Protein AF-A0A699QPK8-F1 (afdb_monomer)

Secondary structure (DSSP, 8-state):
-TTHHHHHHHHHHS--SS-HHHHHHHHHHHHHH-GGG---HHHHHHHHT--TTTS--EEEEEE-TTS-EEEEEEE--HHHH-S-GGGGG-

Nearest PDB structures (foldseek):
  4pka-assembly1_X  TM=6.953E-01  e=1.462E-03  Solanum cardiophyllum
  1oxw-assembly1_B  TM=6.990E-01  e=2.047E-03  Solanum cardiophyllum
  5jhf-assembly2_B  TM=6.864E-01  e=4.692E+00  Lachancea thermotolerans CBS 6340
  1ihr-assembly1_A  TM=4.070E-01  e=8.038E+0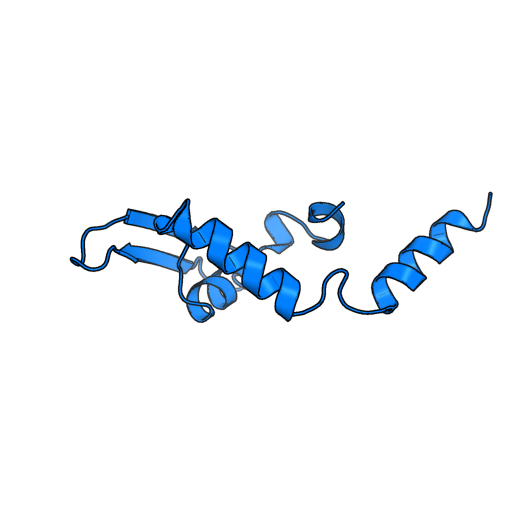0  Escherichia coli

Foldseek 3Di:
DVCVVVVVVVVVVVDDPDDPVVVVVVVVVVCVVQVFPPDDPVQVVCQQAAAPPPHDWGKDFDADPVRHTDDIDTGHHCCVVPVDCVVVVD

InterPro domains:
  IPR002641 Patatin-like phospholipase domain [PF01734] (31-86)
  IPR002641 Patatin-like phospholipase domain [PS51635] (1-90)
  IPR016035 Acyl transferase/acyl hydrolase/lysophospholipase [SSF52151] (13-87)

Sequence (90 aa):
NPLAPAAHVIKALSGPKYDGGYLHKIIQEKLQTTPSLDAKLSDICIGTSAAPTYLPSHSFQTEDSEGKLLKEFNLIDGGVAANNPVCLVY

pLDDT: mean 87.95, std 12.34, range [52.75, 98.06]

Mean predicted aligned error: 7.24 Å

Solvent-accessible surface area (backbone atoms only — not comparable to full-atom values): 5480 Å² total; per-residue (Å²): 120,95,59,62,72,58,54,57,53,52,57,66,69,73,47,75,98,62,57,71,69,62,51,50,51,52,49,52,58,48,33,73,78,39,58,56,69,63,62,59,68,66,59,53,54,52,10,43,62,12,38,80,97,79,40,71,69,37,72,54,71,25,57,49,99,85,68,48,82,60,36,80,47,83,30,46,23,43,58,77,80,38,80,54,64,71,64,76,77,103

Organism: Tanacetum cinerariifolium (NCBI:txid118510)

Structure (mmCIF, N/CA/C/O backbone):
data_AF-A0A699QPK8-F1
#
_entry.id   AF-A0A699QPK8-F1
#
loop_
_atom_site.group_PDB
_atom_site.id
_atom_site.type_sy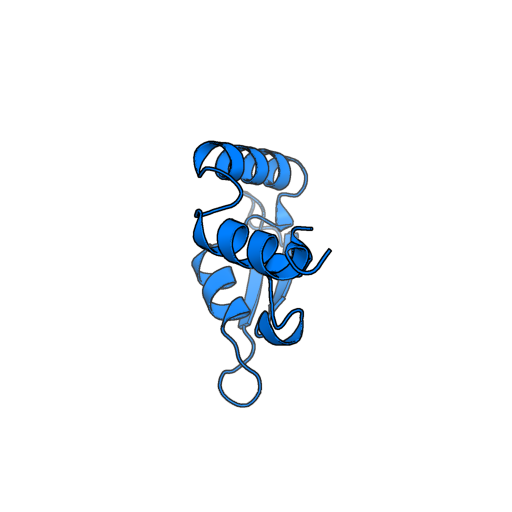mbol
_atom_site.label_atom_id
_atom_site.label_alt_id
_atom_site.label_comp_id
_atom_site.label_asym_id
_atom_site.label_entity_id
_atom_site.label_seq_id
_atom_site.pdbx_PDB_ins_code
_atom_site.Cartn_x
_atom_site.Cartn_y
_atom_site.Cartn_z
_atom_site.occupancy
_atom_site.B_iso_or_equiv
_atom_site.auth_seq_id
_atom_site.auth_comp_id
_atom_site.auth_asym_id
_atom_site.auth_atom_id
_atom_site.pdbx_PDB_model_num
ATOM 1 N N . ASN A 1 1 ? 27.777 16.067 -18.041 1.00 52.75 1 ASN A N 1
ATOM 2 C CA . ASN A 1 1 ? 28.742 15.255 -17.265 1.00 52.75 1 ASN A CA 1
ATOM 3 C C . ASN A 1 1 ? 28.346 13.784 -17.420 1.00 52.75 1 ASN A C 1
ATOM 5 O O . ASN A 1 1 ? 27.200 13.489 -17.094 1.00 52.75 1 ASN A O 1
ATOM 9 N N . PRO A 1 2 ? 29.210 12.882 -17.927 1.00 53.47 2 PRO A N 1
ATOM 10 C CA . PRO A 1 2 ? 28.866 11.479 -18.228 1.00 53.47 2 PRO A CA 1
ATOM 11 C C . PRO A 1 2 ? 28.454 10.635 -17.006 1.00 53.47 2 PRO A C 1
ATOM 13 O O . PRO A 1 2 ? 28.036 9.495 -17.158 1.00 53.47 2 PRO A O 1
ATOM 16 N N . LEU A 1 3 ? 28.576 11.192 -15.797 1.00 57.00 3 LEU A N 1
ATOM 17 C CA . LEU A 1 3 ? 28.386 10.506 -14.517 1.00 57.00 3 LEU A CA 1
ATOM 18 C C . LEU A 1 3 ? 26.969 10.625 -13.924 1.00 57.00 3 LEU A C 1
ATOM 20 O O . LEU A 1 3 ? 26.642 9.901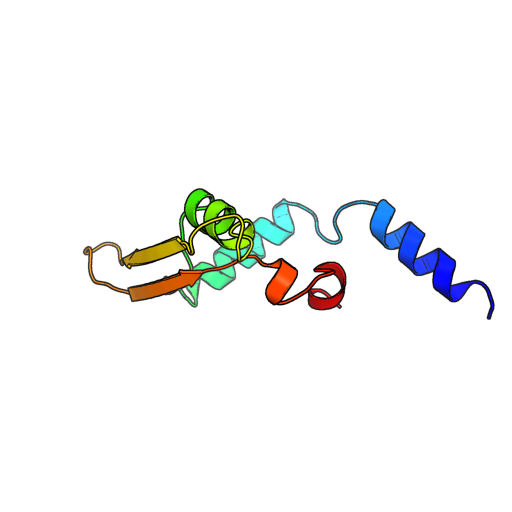 -12.987 1.00 57.00 3 LEU A O 1
ATOM 24 N N . ALA A 1 4 ? 26.110 11.503 -14.456 1.00 61.22 4 ALA A N 1
ATOM 25 C CA . ALA A 1 4 ? 24.739 11.667 -13.955 1.00 61.22 4 ALA A CA 1
ATOM 26 C C . ALA A 1 4 ? 23.884 10.375 -14.021 1.00 61.22 4 ALA A C 1
ATOM 28 O O . ALA A 1 4 ? 23.201 10.085 -13.038 1.00 61.22 4 ALA A O 1
ATOM 29 N N . PRO A 1 5 ? 23.950 9.545 -15.088 1.00 65.50 5 PRO A N 1
ATOM 30 C CA . PRO A 1 5 ? 23.168 8.306 -15.166 1.00 65.50 5 PRO A CA 1
ATOM 31 C C . PRO A 1 5 ? 23.537 7.281 -14.083 1.00 65.50 5 PRO A C 1
ATOM 33 O O . PRO A 1 5 ? 22.663 6.608 -13.543 1.00 65.50 5 PRO A O 1
ATOM 36 N N . ALA A 1 6 ? 24.820 7.191 -13.716 1.00 65.00 6 ALA A N 1
ATOM 37 C CA . ALA A 1 6 ? 25.301 6.236 -12.718 1.00 65.00 6 ALA A CA 1
ATOM 38 C C . ALA A 1 6 ? 24.836 6.585 -11.291 1.00 65.00 6 ALA A C 1
ATOM 40 O O . ALA A 1 6 ? 24.526 5.694 -10.502 1.00 65.00 6 ALA A O 1
ATOM 41 N N . ALA A 1 7 ? 24.721 7.878 -10.966 1.00 68.38 7 ALA A N 1
ATOM 42 C CA . ALA A 1 7 ? 24.303 8.334 -9.640 1.00 68.38 7 ALA A CA 1
ATOM 43 C C . ALA A 1 7 ? 22.856 7.929 -9.290 1.00 68.38 7 ALA A C 1
ATOM 45 O O . ALA A 1 7 ? 22.576 7.556 -8.150 1.00 68.38 7 ALA A O 1
ATOM 46 N N . HIS A 1 8 ? 21.939 7.952 -10.264 1.00 64.50 8 HIS A N 1
ATOM 47 C CA . HIS A 1 8 ? 20.545 7.546 -10.048 1.00 64.50 8 HIS A CA 1
ATOM 48 C C . HIS A 1 8 ? 20.400 6.039 -9.804 1.00 64.50 8 HIS A C 1
ATOM 50 O O . HIS A 1 8 ? 19.597 5.637 -8.964 1.00 64.50 8 HIS A O 1
ATOM 56 N N . VAL A 1 9 ? 21.209 5.214 -10.478 1.00 71.81 9 VAL A N 1
ATOM 57 C CA . VAL A 1 9 ? 21.219 3.754 -10.282 1.00 71.81 9 VAL A CA 1
ATOM 58 C C . VAL A 1 9 ? 21.754 3.395 -8.895 1.00 71.81 9 VAL A C 1
ATOM 60 O O . VAL A 1 9 ? 21.144 2.592 -8.195 1.00 71.81 9 VAL A O 1
ATOM 63 N N . ILE A 1 10 ? 22.835 4.044 -8.446 1.00 68.19 10 ILE A N 1
ATOM 64 C CA . ILE A 1 10 ? 23.380 3.836 -7.093 1.00 68.19 10 ILE A CA 1
ATOM 65 C C . ILE A 1 10 ? 22.340 4.207 -6.027 1.00 68.19 10 ILE A C 1
ATOM 67 O O . ILE A 1 10 ? 22.141 3.456 -5.075 1.00 68.19 10 ILE A O 1
ATOM 71 N N . LYS A 1 11 ? 21.620 5.321 -6.215 1.00 65.50 11 LYS A N 1
ATOM 72 C CA . LYS A 1 11 ? 20.557 5.759 -5.300 1.00 65.50 11 LYS A CA 1
ATOM 73 C C . LYS A 1 11 ? 19.345 4.818 -5.276 1.00 65.50 11 LYS A C 1
ATOM 75 O O . LYS A 1 11 ? 18.684 4.712 -4.250 1.00 65.50 11 LYS A O 1
ATOM 80 N N . ALA A 1 12 ? 19.040 4.142 -6.383 1.00 67.00 12 ALA A N 1
ATOM 81 C CA . ALA A 1 12 ? 17.981 3.133 -6.420 1.00 67.00 12 ALA A CA 1
ATOM 82 C C . ALA A 1 12 ? 18.372 1.844 -5.670 1.00 67.00 12 ALA A C 1
ATOM 84 O O . ALA A 1 12 ? 17.510 1.179 -5.104 1.00 67.00 12 ALA A O 1
ATOM 85 N N . LEU A 1 13 ? 19.667 1.507 -5.641 1.00 75.25 13 LEU A N 1
ATOM 86 C CA . LEU A 1 13 ? 20.196 0.309 -4.979 1.00 75.25 13 LEU A CA 1
ATOM 87 C C . LEU A 1 13 ? 20.557 0.529 -3.502 1.00 75.25 13 LEU A C 1
ATOM 89 O O . LEU A 1 13 ? 20.666 -0.442 -2.760 1.00 75.25 13 LEU A O 1
ATOM 93 N N . SER A 1 14 ? 20.715 1.780 -3.052 1.00 78.69 14 SER A N 1
ATOM 94 C CA . SER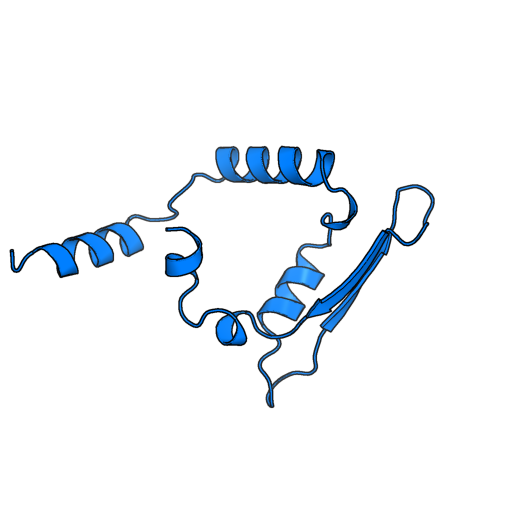 A 1 14 ? 21.085 2.125 -1.666 1.00 78.69 14 SER A CA 1
ATOM 95 C C . SER A 1 14 ? 19.995 1.845 -0.622 1.00 78.69 14 SER A C 1
ATOM 97 O O . SER A 1 14 ? 20.165 2.176 0.549 1.00 78.69 14 SER A O 1
ATOM 99 N N . GLY A 1 15 ? 18.886 1.239 -1.040 1.00 77.06 15 GLY A N 1
ATOM 100 C CA . GLY A 1 15 ? 17.760 0.886 -0.191 1.00 77.06 15 GLY A CA 1
ATOM 101 C C . GLY A 1 15 ? 16.581 1.849 -0.327 1.00 77.06 15 GLY A C 1
ATOM 102 O O . GLY A 1 15 ? 16.566 2.724 -1.198 1.00 77.06 15 GLY A O 1
ATOM 103 N N . PRO A 1 16 ? 15.554 1.671 0.517 1.00 80.19 16 PRO A N 1
ATOM 104 C CA . PRO A 1 16 ? 14.368 2.513 0.506 1.00 80.19 16 PRO A CA 1
ATOM 105 C C . PRO A 1 16 ? 14.724 3.991 0.706 1.00 80.19 16 PRO A C 1
ATOM 107 O O . PRO A 1 16 ? 15.529 4.333 1.568 1.00 80.19 16 PRO A O 1
ATOM 110 N N . LYS A 1 17 ? 14.083 4.885 -0.060 1.00 81.00 17 LYS A N 1
ATOM 111 C CA . LYS A 1 17 ? 14.261 6.348 0.069 1.00 81.00 17 LYS A CA 1
ATOM 112 C C . LYS A 1 17 ? 13.935 6.859 1.483 1.00 81.00 17 LYS A C 1
ATOM 114 O O . LYS A 1 17 ? 14.459 7.891 1.890 1.00 81.00 17 LYS A O 1
ATOM 119 N N . TYR A 1 18 ? 13.066 6.149 2.197 1.00 85.56 18 TYR A N 1
ATOM 120 C CA . TYR A 1 18 ? 12.561 6.490 3.520 1.00 85.56 18 TYR A CA 1
ATOM 121 C C . TYR A 1 18 ? 12.632 5.269 4.439 1.00 85.56 18 TYR A C 1
ATOM 123 O O . TYR A 1 18 ? 12.382 4.152 3.984 1.00 85.56 18 TYR A O 1
ATOM 131 N N . ASP A 1 19 ? 12.929 5.472 5.723 1.00 89.50 19 ASP A N 1
ATOM 132 C CA . ASP A 1 19 ? 12.854 4.404 6.717 1.00 89.50 19 ASP A CA 1
ATOM 133 C C . ASP A 1 19 ? 11.397 4.043 7.064 1.00 89.50 19 ASP A C 1
ATOM 135 O O . ASP A 1 19 ? 10.456 4.810 6.829 1.00 89.50 19 ASP A O 1
ATOM 139 N N . GLY A 1 20 ? 11.209 2.850 7.633 1.00 89.88 20 GLY A N 1
ATOM 140 C CA . GLY A 1 20 ? 9.881 2.338 7.973 1.00 89.88 20 GLY A CA 1
ATOM 141 C C . GLY A 1 20 ? 9.149 3.164 9.035 1.00 89.88 20 GLY A C 1
ATOM 142 O O . GLY A 1 20 ? 7.926 3.260 8.978 1.00 89.88 20 GLY A O 1
ATOM 143 N N . GLY A 1 21 ? 9.867 3.796 9.970 1.00 95.00 21 GLY A N 1
ATOM 144 C CA . GLY A 1 21 ? 9.269 4.630 11.015 1.00 95.00 21 GLY A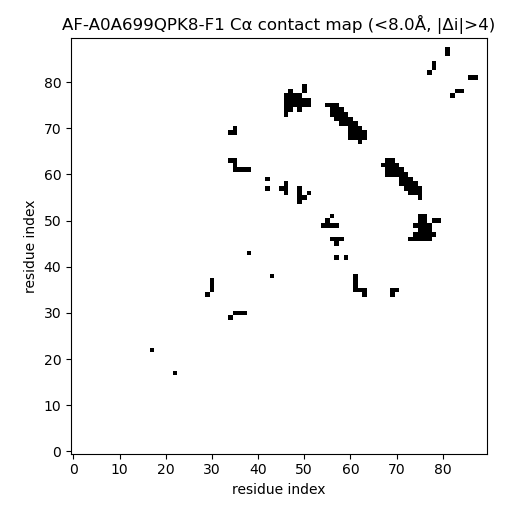 CA 1
ATOM 145 C C . GLY A 1 21 ? 8.700 5.929 10.450 1.00 95.00 21 GLY A C 1
ATOM 146 O O . GLY A 1 21 ? 7.558 6.290 10.739 1.00 95.00 21 GLY A O 1
ATOM 147 N N . TYR A 1 22 ? 9.456 6.595 9.577 1.00 92.38 22 TYR A N 1
ATOM 148 C CA . TYR A 1 22 ? 8.994 7.780 8.859 1.00 92.38 22 TYR A CA 1
ATOM 149 C C . TYR A 1 22 ? 7.797 7.475 7.949 1.00 92.38 22 TYR A C 1
ATOM 151 O O . TYR A 1 22 ? 6.805 8.206 7.976 1.00 92.38 22 TYR A O 1
ATOM 159 N N . LEU A 1 23 ? 7.847 6.374 7.188 1.00 91.62 23 LEU A N 1
ATOM 160 C CA . LEU A 1 23 ? 6.724 5.945 6.346 1.00 91.62 23 LEU A CA 1
ATOM 161 C C . LEU A 1 23 ? 5.471 5.652 7.173 1.00 91.62 23 LEU A C 1
ATOM 163 O O . LEU A 1 23 ? 4.386 6.102 6.811 1.00 91.62 23 LEU A O 1
ATOM 167 N N . HIS A 1 24 ? 5.619 4.954 8.301 1.00 93.62 24 HIS A N 1
ATOM 168 C CA . HIS A 1 24 ? 4.504 4.663 9.196 1.00 93.62 24 HIS A CA 1
ATOM 169 C C . HIS A 1 24 ? 3.843 5.947 9.712 1.00 93.62 24 HIS A C 1
ATOM 171 O O . HIS A 1 24 ? 2.619 6.059 9.689 1.00 93.62 24 HIS A O 1
ATOM 177 N N . LYS A 1 25 ? 4.646 6.947 10.098 1.00 96.06 25 LYS A N 1
ATOM 178 C CA . LYS A 1 25 ? 4.148 8.256 10.534 1.00 96.06 25 LYS A CA 1
ATOM 179 C C . LYS A 1 25 ? 3.346 8.965 9.437 1.00 96.06 25 LYS A C 1
ATOM 181 O O . LYS A 1 25 ? 2.236 9.415 9.705 1.00 96.06 25 LYS A O 1
ATOM 186 N N . ILE A 1 26 ? 3.868 9.032 8.207 1.00 94.25 26 ILE A N 1
ATOM 187 C CA . ILE A 1 26 ? 3.141 9.653 7.084 1.00 94.25 26 ILE A CA 1
ATOM 188 C C . ILE A 1 26 ? 1.821 8.933 6.830 1.00 94.25 26 ILE A C 1
ATOM 190 O O . ILE A 1 26 ? 0.802 9.590 6.624 1.00 94.25 26 ILE A O 1
ATOM 194 N N . ILE A 1 27 ? 1.832 7.597 6.823 1.00 93.44 27 ILE A N 1
ATOM 195 C CA . ILE A 1 27 ? 0.617 6.808 6.608 1.00 93.44 27 ILE A CA 1
ATOM 196 C C . ILE A 1 27 ? -0.412 7.164 7.685 1.00 93.44 27 ILE A C 1
ATOM 198 O O . ILE A 1 27 ? -1.525 7.537 7.336 1.00 93.44 27 ILE A O 1
ATOM 202 N N . GLN A 1 28 ? -0.037 7.171 8.967 1.00 95.00 28 GLN A N 1
ATOM 203 C CA . GLN A 1 28 ? -0.951 7.556 10.049 1.00 95.00 28 GLN A CA 1
ATOM 204 C C . GLN A 1 28 ? -1.524 8.973 9.875 1.00 95.00 28 GLN A C 1
ATOM 206 O O . GLN A 1 28 ? -2.734 9.156 9.981 1.00 95.00 28 GLN A O 1
ATOM 211 N N . GLU A 1 29 ? -0.693 9.969 9.559 1.00 96.19 29 GLU A N 1
ATOM 212 C CA . GLU A 1 29 ? -1.148 11.350 9.321 1.00 96.19 29 GLU A CA 1
ATOM 213 C C . GLU A 1 29 ? -2.125 11.437 8.131 1.00 96.19 29 GLU A C 1
ATOM 215 O O . GLU A 1 29 ? -3.139 12.142 8.175 1.00 96.19 29 GLU A O 1
ATOM 220 N N . LYS A 1 30 ? -1.859 10.689 7.055 1.00 94.75 30 LYS A N 1
ATOM 221 C CA . LYS A 1 30 ? -2.732 10.635 5.874 1.00 94.75 30 LYS A CA 1
ATOM 222 C C . LYS A 1 30 ? -4.060 9.948 6.170 1.00 94.75 30 LYS A C 1
ATOM 224 O O . LYS A 1 30 ? -5.093 10.442 5.730 1.00 94.75 30 LYS A O 1
ATOM 229 N N . LEU A 1 31 ? -4.049 8.863 6.934 1.00 94.00 31 LEU A N 1
ATOM 230 C CA . LEU A 1 31 ? -5.265 8.132 7.288 1.00 94.00 31 LEU A CA 1
ATOM 231 C C . LEU A 1 31 ? -6.141 8.909 8.281 1.00 94.00 31 LEU A C 1
ATOM 233 O O . LEU A 1 31 ? -7.360 8.875 8.163 1.00 94.00 31 LEU A O 1
ATOM 237 N N . GLN A 1 32 ? -5.550 9.704 9.180 1.00 93.75 32 GLN A N 1
ATOM 238 C CA . GLN A 1 32 ? -6.311 10.617 10.047 1.00 93.75 32 GLN A CA 1
ATOM 239 C C . GLN A 1 32 ? -7.041 11.709 9.256 1.00 93.75 32 GLN A C 1
ATOM 241 O O . GLN A 1 32 ? -8.160 12.084 9.596 1.00 93.75 32 GLN A O 1
ATOM 246 N N . THR A 1 33 ? -6.413 12.232 8.198 1.00 95.44 33 THR A N 1
ATOM 247 C CA . THR A 1 33 ? -7.020 13.275 7.352 1.00 95.44 33 THR A CA 1
ATOM 248 C C . THR A 1 33 ? -7.986 12.708 6.317 1.00 95.44 33 THR A C 1
ATOM 250 O O . THR A 1 33 ? -8.944 13.379 5.942 1.00 95.44 33 THR A O 1
ATOM 253 N N . THR A 1 34 ? -7.746 11.480 5.849 1.00 94.69 34 THR A N 1
ATOM 254 C CA . THR A 1 34 ? -8.556 10.812 4.824 1.00 94.69 34 THR A CA 1
ATOM 255 C C . THR A 1 34 ? -8.834 9.352 5.212 1.00 94.69 34 THR A C 1
ATOM 257 O O . THR A 1 34 ? -8.226 8.440 4.644 1.00 94.69 34 THR A O 1
ATOM 260 N N . PRO A 1 35 ? -9.785 9.102 6.134 1.00 93.06 35 PRO A N 1
ATOM 261 C CA . PRO A 1 35 ? -10.084 7.752 6.630 1.00 93.06 35 PRO A CA 1
ATOM 262 C C . PRO A 1 35 ? -10.520 6.772 5.537 1.00 93.06 35 PRO A C 1
ATOM 264 O O . PRO A 1 35 ? -10.296 5.574 5.638 1.00 93.06 35 PRO A O 1
ATOM 267 N N . SER A 1 36 ? -11.083 7.275 4.435 1.00 94.19 36 SER A N 1
ATOM 268 C CA . SER A 1 36 ? -11.510 6.447 3.303 1.00 94.19 36 SER A CA 1
ATOM 269 C C . SER A 1 36 ? -10.366 5.739 2.567 1.00 94.19 36 SER A C 1
ATOM 271 O O . SER A 1 36 ? -10.637 4.865 1.745 1.00 94.19 36 SER A O 1
ATOM 273 N N . LEU A 1 37 ? -9.106 6.108 2.828 1.00 95.00 37 LEU A N 1
ATOM 274 C CA . LEU A 1 37 ? -7.918 5.441 2.287 1.00 95.00 37 LEU A CA 1
ATOM 275 C C . LEU A 1 37 ? -7.376 4.328 3.197 1.00 95.00 37 LEU A C 1
ATOM 277 O O . LEU A 1 37 ? -6.415 3.670 2.800 1.00 95.00 37 LEU A O 1
ATOM 281 N N . ASP A 1 38 ? -7.961 4.113 4.380 1.00 94.94 38 ASP A N 1
ATOM 282 C CA . ASP A 1 38 ? -7.549 3.056 5.311 1.00 94.94 38 ASP A CA 1
ATOM 283 C C . ASP A 1 38 ? -8.063 1.689 4.834 1.00 94.94 38 ASP A C 1
ATOM 285 O O . ASP A 1 38 ? -9.048 1.135 5.317 1.00 94.94 38 ASP A O 1
ATOM 289 N N . ALA A 1 39 ? -7.435 1.191 3.771 1.00 95.31 39 ALA A N 1
ATOM 290 C CA . ALA A 1 39 ? -7.726 -0.096 3.161 1.00 95.31 39 ALA A CA 1
ATOM 291 C C . ALA A 1 39 ? -6.816 -1.191 3.729 1.00 95.31 39 ALA A C 1
ATOM 293 O O . ALA A 1 39 ? -5.668 -0.944 4.109 1.00 95.31 39 ALA A O 1
ATOM 294 N N . LYS A 1 40 ? -7.283 -2.446 3.707 1.00 95.56 40 LYS A N 1
ATOM 295 C CA . LYS A 1 40 ? -6.436 -3.581 4.091 1.00 95.56 40 LYS A CA 1
ATOM 296 C C . LYS A 1 40 ? -5.251 -3.682 3.139 1.00 95.56 40 LYS A C 1
ATOM 298 O O . LYS A 1 40 ? -5.404 -3.613 1.919 1.00 95.56 40 LYS A O 1
ATOM 303 N N . LEU A 1 41 ? -4.074 -3.965 3.692 1.00 95.19 41 LEU A N 1
ATOM 304 C CA . LEU A 1 41 ? -2.868 -4.171 2.891 1.00 95.19 41 LEU A CA 1
ATOM 305 C C . LEU A 1 41 ? -3.053 -5.284 1.844 1.00 95.19 41 LEU A C 1
ATOM 307 O O . LEU A 1 41 ? -2.543 -5.164 0.737 1.00 95.19 41 LEU A O 1
ATOM 311 N N . SER A 1 42 ? -3.834 -6.324 2.156 1.00 97.62 42 SER A N 1
ATOM 312 C CA . SER A 1 42 ? -4.178 -7.385 1.203 1.00 97.62 42 SER A CA 1
ATOM 313 C C . SER A 1 42 ? -4.928 -6.862 -0.022 1.00 97.62 42 SER A C 1
ATOM 315 O O . SER A 1 42 ? -4.592 -7.253 -1.134 1.00 97.62 42 SER A O 1
ATOM 317 N N . ASP A 1 43 ? -5.896 -5.961 0.158 1.00 97.69 43 ASP A N 1
ATOM 318 C CA . ASP A 1 43 ? -6.676 -5.398 -0.950 1.00 97.69 43 ASP A CA 1
ATOM 319 C C . ASP A 1 43 ? -5.802 -4.529 -1.857 1.00 97.69 43 ASP A C 1
ATOM 321 O O . ASP A 1 43 ? -5.879 -4.610 -3.085 1.00 97.69 43 ASP A O 1
ATOM 325 N N . ILE A 1 44 ? -4.897 -3.759 -1.249 1.00 96.62 44 ILE A N 1
ATOM 326 C CA . ILE A 1 44 ? -3.900 -2.962 -1.968 1.00 96.62 44 ILE A CA 1
ATOM 327 C C . ILE A 1 44 ? -2.963 -3.879 -2.770 1.00 96.62 44 ILE A C 1
ATOM 329 O O . ILE A 1 44 ? -2.720 -3.626 -3.950 1.00 96.62 44 ILE A O 1
ATOM 333 N N . CYS A 1 45 ? -2.455 -4.952 -2.153 1.00 97.12 45 CYS A N 1
ATOM 334 C CA . CYS A 1 45 ? -1.559 -5.911 -2.801 1.00 97.12 45 CYS A CA 1
ATOM 335 C C . CYS A 1 45 ? -2.231 -6.665 -3.958 1.00 97.12 45 CYS A C 1
ATOM 337 O O . CYS A 1 45 ? -1.607 -6.846 -4.998 1.00 97.12 45 CYS A O 1
ATOM 339 N N . ILE A 1 46 ? -3.491 -7.082 -3.812 1.00 97.88 46 ILE A N 1
ATOM 340 C CA . ILE A 1 46 ? -4.222 -7.753 -4.896 1.00 97.88 46 ILE A CA 1
ATOM 341 C C . ILE A 1 46 ? -4.445 -6.775 -6.053 1.00 97.88 46 ILE A C 1
ATOM 343 O O . ILE A 1 46 ? -4.122 -7.099 -7.194 1.00 97.88 46 ILE A O 1
ATOM 347 N N . GLY A 1 47 ? -4.928 -5.563 -5.764 1.00 97.50 47 GLY A N 1
ATOM 348 C CA . GLY A 1 47 ? -5.190 -4.550 -6.784 1.00 97.50 47 GLY A CA 1
ATOM 349 C C . GLY A 1 47 ? -3.940 -4.155 -7.568 1.00 97.50 47 GLY A C 1
ATOM 350 O O . GLY A 1 47 ? -3.946 -4.209 -8.792 1.00 97.50 47 GLY A O 1
ATOM 351 N N . THR A 1 48 ? -2.841 -3.830 -6.879 1.00 96.62 48 THR A N 1
ATOM 352 C CA . THR A 1 48 ? -1.596 -3.382 -7.532 1.00 96.62 48 THR A CA 1
ATOM 353 C C . THR A 1 48 ? -0.948 -4.455 -8.412 1.00 96.62 48 THR A C 1
ATOM 355 O O . THR A 1 48 ? -0.174 -4.121 -9.303 1.00 96.62 48 THR A O 1
ATOM 358 N N . SER A 1 49 ? -1.255 -5.734 -8.182 1.00 96.94 49 SER A N 1
ATOM 359 C CA . SER A 1 49 ? -0.747 -6.858 -8.976 1.00 96.94 49 SER A CA 1
ATOM 360 C C . SER A 1 49 ? -1.728 -7.356 -10.042 1.00 96.94 49 SER A C 1
ATOM 362 O O . SER A 1 49 ? -1.395 -8.299 -10.752 1.00 96.94 49 SER A O 1
ATOM 364 N N . ALA A 1 50 ? -2.926 -6.771 -10.168 1.00 97.50 50 ALA A N 1
ATOM 365 C CA . ALA A 1 50 ? -3.982 -7.237 -11.070 1.00 97.50 50 ALA A CA 1
ATOM 366 C C . ALA A 1 50 ? -3.724 -6.865 -12.548 1.00 97.50 50 ALA A C 1
ATOM 368 O O . ALA A 1 50 ? -4.411 -6.012 -13.123 1.00 97.50 50 ALA A O 1
ATOM 369 N N . ALA A 1 51 ? -2.701 -7.485 -13.153 1.00 96.69 51 ALA A N 1
ATOM 370 C CA . ALA A 1 51 ? -2.257 -7.275 -14.536 1.00 96.69 51 ALA A CA 1
ATOM 371 C C . ALA A 1 51 ? -3.390 -7.514 -15.547 1.00 96.69 51 ALA A C 1
ATOM 373 O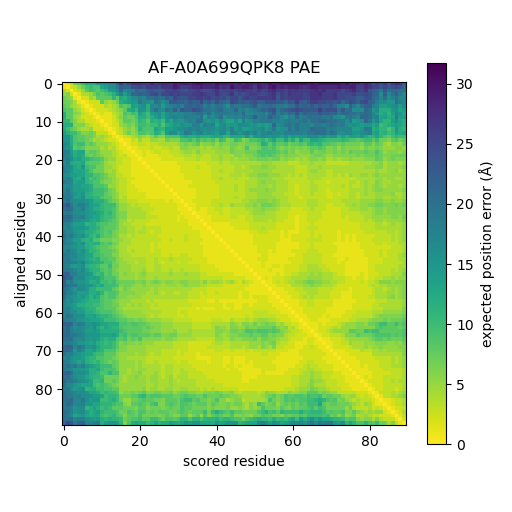 O . ALA A 1 51 ? -3.916 -8.633 -15.606 1.00 96.69 51 ALA A O 1
ATOM 374 N N . PRO A 1 52 ? -3.744 -6.525 -16.399 1.00 95.75 52 PRO A N 1
ATOM 375 C CA . PRO A 1 52 ? -4.742 -6.725 -17.441 1.00 95.75 52 PRO A CA 1
ATOM 376 C C . PRO A 1 52 ? -4.403 -7.938 -18.301 1.00 95.75 52 PRO A C 1
ATOM 378 O O . PRO A 1 52 ? -3.238 -8.167 -18.615 1.00 95.75 52 PRO A O 1
ATOM 381 N N . THR A 1 53 ? -5.424 -8.697 -18.702 1.00 96.00 53 THR A N 1
ATOM 382 C CA . THR A 1 53 ? -5.332 -9.968 -19.457 1.00 96.00 53 THR A CA 1
ATOM 383 C C . THR A 1 53 ? -4.785 -11.175 -18.686 1.00 96.00 53 THR A C 1
ATOM 385 O O . THR A 1 53 ? -5.023 -12.299 -19.119 1.00 96.00 53 THR A O 1
ATOM 388 N N . TYR A 1 54 ? -4.139 -10.976 -17.533 1.00 95.50 54 TYR A N 1
ATOM 389 C CA . TYR A 1 54 ? -3.621 -12.062 -16.693 1.00 95.50 54 TYR A CA 1
ATOM 390 C C . TYR A 1 54 ? -4.470 -12.299 -15.445 1.00 95.50 54 TYR A C 1
ATOM 392 O O . TYR A 1 54 ? -4.672 -13.445 -15.047 1.00 95.50 54 TYR A O 1
ATOM 400 N N . LEU A 1 55 ? -4.962 -11.224 -14.826 1.00 96.69 55 LEU A N 1
ATOM 401 C CA . LEU A 1 55 ? -5.720 -11.260 -13.581 1.00 96.69 55 LEU A CA 1
ATOM 402 C C . LEU A 1 55 ? -6.972 -10.372 -13.683 1.00 96.69 55 LEU A C 1
ATOM 404 O O . LEU A 1 55 ? -6.958 -9.365 -14.398 1.00 96.69 55 LEU A O 1
ATOM 408 N N . PRO A 1 56 ? -8.072 -10.736 -12.999 1.00 97.06 56 PRO A N 1
ATOM 409 C CA . PRO A 1 56 ? -9.255 -9.887 -12.918 1.00 97.06 56 PRO A CA 1
ATOM 410 C C . PRO A 1 56 ? -8.971 -8.628 -12.085 1.00 97.06 56 PRO A C 1
ATOM 412 O O . PRO A 1 56 ? -8.134 -8.648 -11.185 1.00 97.06 56 PRO A O 1
ATOM 415 N N . SER A 1 57 ? -9.699 -7.543 -12.361 1.00 96.44 57 SER A N 1
ATOM 416 C CA . SER A 1 57 ? -9.670 -6.332 -11.530 1.00 96.44 57 SER A CA 1
ATOM 417 C C . SER A 1 57 ? -10.157 -6.619 -10.108 1.00 96.44 57 SER A C 1
ATOM 419 O O . SER A 1 57 ? -11.050 -7.448 -9.916 1.00 96.44 57 SER A O 1
ATOM 421 N N . HIS A 1 58 ? -9.622 -5.894 -9.125 1.00 98.06 58 HIS A N 1
ATOM 422 C CA . HIS A 1 58 ? -9.977 -6.054 -7.713 1.00 98.06 58 HIS A CA 1
ATOM 423 C C . HIS A 1 58 ? -10.854 -4.903 -7.233 1.00 98.06 58 HIS A C 1
ATOM 425 O O . HIS A 1 58 ? -10.431 -3.746 -7.288 1.00 98.06 58 HIS A O 1
ATOM 431 N N . SER A 1 59 ? -12.046 -5.215 -6.729 1.00 98.00 59 SER A N 1
ATOM 432 C CA . SER A 1 59 ? -12.989 -4.219 -6.217 1.00 98.00 59 SER A CA 1
ATOM 433 C C . SER A 1 59 ? -13.293 -4.460 -4.746 1.00 98.00 59 SER A C 1
ATOM 435 O O . SER A 1 59 ? -13.558 -5.590 -4.337 1.00 98.00 59 SER A O 1
ATOM 437 N N . PHE A 1 60 ? -13.259 -3.398 -3.947 1.00 97.56 60 PHE A N 1
ATOM 438 C CA . PHE A 1 60 ? -13.563 -3.447 -2.517 1.00 97.56 60 PHE A CA 1
ATOM 439 C C . PHE A 1 60 ? -14.016 -2.077 -2.009 1.00 97.56 60 PHE A C 1
ATOM 441 O O . PHE A 1 60 ? -13.937 -1.067 -2.713 1.00 97.56 60 PHE A O 1
ATOM 448 N N . GLN A 1 61 ? -14.495 -2.043 -0.770 1.00 97.19 61 GLN A N 1
ATOM 449 C CA . GLN A 1 61 ? -15.038 -0.847 -0.140 1.00 97.19 61 GLN A CA 1
ATOM 450 C C . GLN A 1 61 ? -14.350 -0.593 1.201 1.00 97.19 61 GLN A C 1
ATOM 452 O O . GLN A 1 61 ? -13.975 -1.533 1.903 1.00 97.19 61 GLN A O 1
ATOM 457 N N . THR A 1 62 ? -14.169 0.680 1.541 1.00 95.81 62 THR A N 1
ATOM 458 C CA . THR A 1 62 ? -13.804 1.113 2.890 1.00 95.81 62 THR A CA 1
ATOM 459 C C . THR A 1 62 ? -15.041 1.641 3.596 1.00 95.81 62 THR A C 1
ATOM 461 O O . THR A 1 62 ? -15.877 2.325 2.998 1.00 95.81 62 THR A O 1
ATOM 464 N N . GLU A 1 63 ? -15.153 1.310 4.874 1.00 94.81 63 GLU A N 1
ATOM 465 C CA . GLU A 1 63 ? -16.269 1.664 5.744 1.00 94.81 63 GLU A CA 1
ATOM 466 C C . GLU A 1 63 ? -15.729 2.409 6.965 1.00 94.81 63 GLU A C 1
ATOM 468 O O . GLU A 1 63 ? -14.561 2.252 7.331 1.00 94.81 63 GLU A O 1
ATOM 473 N N . ASP A 1 64 ? -16.557 3.245 7.585 1.00 91.38 64 ASP A N 1
ATOM 474 C CA . ASP A 1 64 ? -16.226 3.832 8.878 1.00 91.38 64 ASP A CA 1
ATOM 475 C C . ASP A 1 64 ? -16.449 2.834 10.024 1.00 91.38 64 ASP A C 1
ATOM 477 O O . ASP A 1 64 ? -16.883 1.697 9.838 1.00 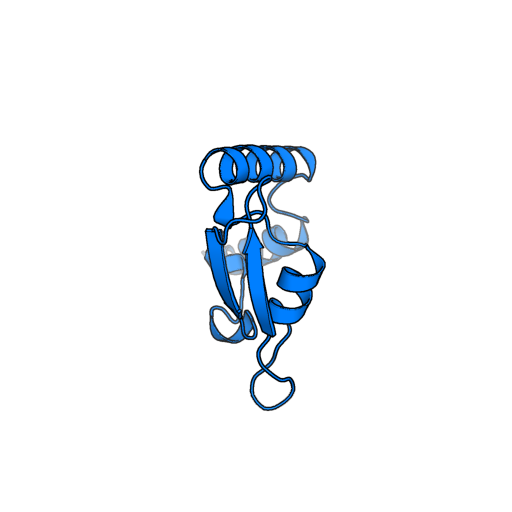91.38 64 ASP A O 1
ATOM 481 N N . SER A 1 65 ? -16.153 3.268 11.248 1.00 88.19 65 SER A N 1
ATOM 482 C CA . SER A 1 65 ? -16.368 2.468 12.456 1.00 88.19 65 SER A CA 1
ATOM 483 C C . SER A 1 65 ? -17.832 2.083 12.704 1.00 88.19 65 SER A C 1
ATOM 485 O O . SER A 1 65 ? -18.090 1.194 13.512 1.00 88.19 65 SER A O 1
ATOM 487 N N . GLU A 1 66 ? -18.784 2.747 12.047 1.00 91.94 66 GLU A N 1
ATOM 488 C CA . GLU A 1 66 ? -20.223 2.480 12.135 1.00 91.94 66 GLU A CA 1
ATOM 489 C C . GLU A 1 66 ? -20.714 1.595 10.972 1.00 91.94 66 GLU A C 1
ATOM 491 O O . GLU A 1 66 ? -21.903 1.283 10.892 1.00 91.94 66 GLU A O 1
ATOM 496 N N . GLY A 1 67 ? -19.809 1.152 10.087 1.00 88.75 67 GLY A N 1
ATOM 497 C CA . GLY A 1 67 ? -20.121 0.333 8.913 1.00 88.75 67 GLY A CA 1
ATOM 498 C C . GLY A 1 67 ? -20.702 1.130 7.744 1.00 88.75 67 GLY A C 1
ATOM 499 O O . GLY A 1 67 ? -21.241 0.555 6.799 1.00 88.75 67 GLY A O 1
ATOM 500 N N . LYS A 1 68 ? -20.640 2.465 7.779 1.00 93.81 68 LYS A N 1
ATOM 501 C CA . LYS A 1 68 ? -21.087 3.298 6.664 1.00 93.81 68 LYS A CA 1
ATOM 502 C C . LYS A 1 68 ? -20.007 3.334 5.592 1.00 93.81 68 LYS A C 1
ATOM 504 O O . LYS A 1 68 ? -18.848 3.647 5.858 1.00 93.81 68 LYS A O 1
ATOM 509 N N . LEU A 1 69 ? -20.429 3.109 4.352 1.00 94.44 69 LEU A N 1
ATOM 510 C CA . LEU A 1 69 ? -19.584 3.220 3.169 1.00 94.44 69 LEU A CA 1
ATOM 511 C C . LEU A 1 69 ? -18.883 4.589 3.103 1.00 94.44 69 LEU A C 1
ATOM 513 O O . LEU A 1 69 ? -19.536 5.632 3.003 1.00 94.44 69 LEU A O 1
ATOM 517 N N . LEU A 1 70 ? -17.552 4.571 3.085 1.00 95.12 70 LEU A N 1
ATOM 518 C CA . LEU A 1 70 ? -16.716 5.748 2.871 1.00 95.12 70 LEU A CA 1
ATOM 519 C C . LEU A 1 70 ? -16.308 5.888 1.409 1.00 95.12 70 LEU A C 1
ATOM 521 O O . LEU A 1 70 ? -16.379 6.985 0.850 1.00 95.12 70 LEU A O 1
ATOM 525 N N . LYS A 1 71 ? -15.840 4.797 0.794 1.00 96.75 71 LYS A N 1
ATOM 526 C CA . LYS A 1 71 ? -15.358 4.812 -0.587 1.00 96.75 71 LYS A CA 1
ATOM 527 C C . LYS A 1 71 ? -15.340 3.421 -1.199 1.00 96.75 71 LYS A C 1
ATOM 529 O O . LYS A 1 71 ? -14.998 2.444 -0.547 1.00 96.75 71 LYS A O 1
ATOM 534 N N . GLU A 1 72 ? -15.641 3.367 -2.488 1.00 97.44 72 GLU A N 1
ATOM 535 C CA . GLU A 1 72 ? -15.440 2.189 -3.322 1.00 97.44 72 GLU A CA 1
ATOM 536 C C . GLU A 1 72 ? -14.159 2.335 -4.151 1.00 97.44 72 GLU A C 1
ATOM 538 O O . GLU A 1 72 ? -13.851 3.408 -4.685 1.00 97.44 72 GLU A O 1
ATOM 543 N N . PHE A 1 73 ? -13.409 1.244 -4.255 1.00 97.69 73 PHE A N 1
ATOM 544 C CA . PHE A 1 73 ? -12.195 1.136 -5.047 1.00 97.69 73 PHE A CA 1
ATOM 545 C C . PHE A 1 73 ? -12.374 0.069 -6.115 1.00 97.69 73 PHE A C 1
ATOM 547 O O . PHE A 1 73 ? -12.857 -1.022 -5.840 1.00 97.69 73 PHE A O 1
ATOM 554 N N . ASN A 1 74 ? -11.924 0.391 -7.324 1.00 97.56 74 ASN A N 1
ATOM 555 C CA . ASN A 1 74 ? -11.836 -0.529 -8.449 1.00 97.56 74 ASN A CA 1
ATOM 556 C C . ASN A 1 74 ? -10.399 -0.448 -8.965 1.00 97.56 74 ASN A C 1
ATOM 558 O O . ASN A 1 74 ? -10.022 0.542 -9.594 1.00 97.56 74 ASN A O 1
ATOM 562 N N . LEU A 1 75 ? -9.577 -1.430 -8.601 1.00 97.00 75 LEU A N 1
ATOM 563 C CA . LEU A 1 75 ? -8.135 -1.417 -8.817 1.00 97.00 75 LEU A CA 1
ATOM 564 C C . LEU A 1 75 ? -7.713 -2.406 -9.906 1.00 97.00 75 LEU A C 1
ATOM 566 O O . LEU A 1 75 ? -8.277 -3.490 -10.062 1.00 97.00 75 LEU A O 1
ATOM 570 N N . ILE A 1 76 ? -6.669 -2.009 -10.625 1.00 96.94 76 ILE A N 1
ATOM 571 C CA . ILE A 1 76 ? -5.911 -2.813 -11.585 1.00 96.94 76 ILE A CA 1
ATOM 572 C C . ILE A 1 76 ? -4.412 -2.612 -11.322 1.00 96.94 76 ILE A C 1
ATOM 574 O O . ILE A 1 76 ? -4.035 -1.765 -10.507 1.00 96.94 76 ILE A O 1
ATOM 578 N N . ASP A 1 77 ? -3.575 -3.351 -12.047 1.00 96.69 77 ASP A N 1
ATOM 579 C CA . ASP A 1 77 ? -2.115 -3.334 -11.919 1.00 96.69 77 ASP A CA 1
ATOM 580 C C . ASP A 1 77 ? -1.491 -1.934 -11.890 1.00 96.69 77 ASP A C 1
ATOM 582 O O . ASP A 1 77 ? -1.733 -1.094 -12.765 1.00 96.69 77 ASP A O 1
ATOM 586 N N . GLY A 1 78 ? -0.613 -1.710 -10.910 1.00 94.88 78 GLY A N 1
ATOM 587 C CA . GLY A 1 78 ? 0.114 -0.454 -10.749 1.00 94.88 78 GLY A CA 1
ATOM 588 C C . GLY A 1 78 ? 1.044 -0.130 -11.924 1.00 94.88 78 GLY A C 1
ATOM 589 O O . GLY A 1 78 ? 1.238 1.041 -1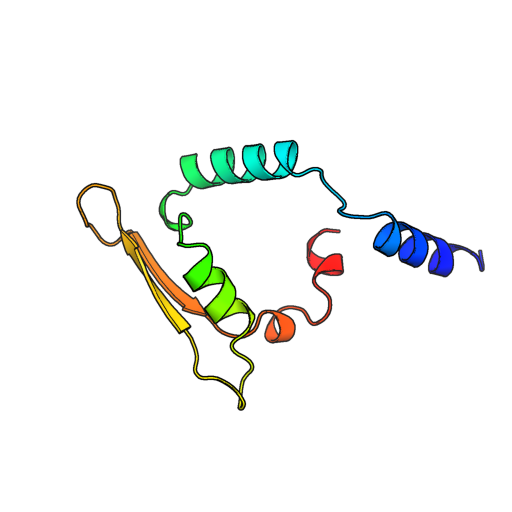2.240 1.00 94.88 78 GLY A O 1
ATOM 590 N N . GLY A 1 79 ? 1.558 -1.139 -12.625 1.00 93.44 79 GLY A N 1
ATOM 591 C CA . GLY A 1 79 ? 2.359 -1.031 -13.842 1.00 93.44 79 GLY A CA 1
ATOM 592 C C . GLY A 1 79 ? 1.623 -0.396 -15.023 1.00 93.44 79 GLY A C 1
ATOM 593 O O . GLY A 1 79 ? 2.273 0.188 -15.890 1.00 93.44 79 GLY A O 1
ATOM 594 N N . VAL A 1 80 ? 0.283 -0.430 -15.036 1.00 93.62 80 VAL A N 1
ATOM 595 C CA . VAL A 1 80 ? -0.538 0.320 -16.006 1.00 93.62 80 VAL A CA 1
ATOM 596 C C . VAL A 1 80 ? -0.480 1.822 -15.720 1.00 93.62 80 VAL A C 1
ATOM 598 O O . VAL A 1 80 ? -0.450 2.622 -16.652 1.00 93.62 80 VAL A O 1
ATOM 601 N N . ALA A 1 81 ? -0.439 2.211 -14.443 1.00 91.31 81 ALA A N 1
ATOM 602 C CA . ALA A 1 81 ? -0.323 3.609 -14.033 1.00 91.31 81 ALA A CA 1
ATOM 603 C C . ALA A 1 81 ? 1.123 4.123 -14.137 1.00 91.31 81 ALA A C 1
ATOM 605 O O . ALA A 1 81 ? 1.359 5.233 -14.611 1.00 91.31 81 ALA A O 1
ATOM 606 N N . ALA A 1 82 ? 2.094 3.319 -13.703 1.00 89.12 82 ALA A N 1
ATOM 607 C CA . ALA A 1 82 ? 3.513 3.619 -13.802 1.00 89.12 82 ALA A CA 1
ATOM 608 C C . ALA A 1 82 ? 4.334 2.330 -13.890 1.00 89.12 82 ALA A C 1
ATOM 610 O O . ALA A 1 82 ? 4.452 1.578 -12.926 1.00 89.12 82 ALA A O 1
ATOM 611 N N . ASN A 1 83 ? 5.000 2.130 -15.025 1.00 86.25 83 ASN A N 1
ATOM 612 C CA . ASN A 1 83 ? 5.919 1.005 -15.217 1.00 8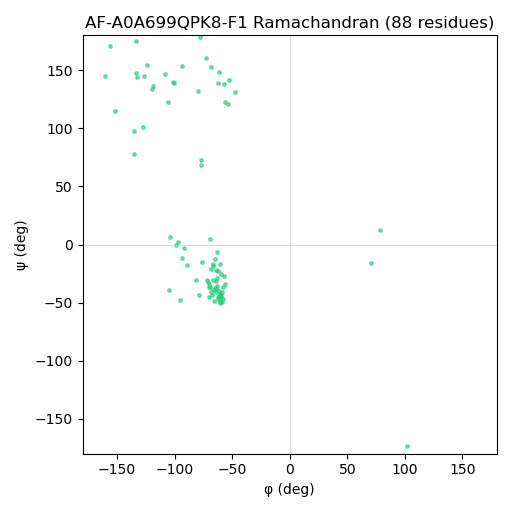6.25 83 ASN A CA 1
ATOM 613 C C . ASN A 1 83 ? 7.177 1.082 -14.327 1.00 86.25 83 ASN A C 1
ATOM 615 O O . ASN A 1 83 ? 7.859 0.079 -14.131 1.00 86.25 83 ASN A O 1
ATOM 619 N N . ASN A 1 84 ? 7.491 2.266 -13.795 1.00 84.31 84 ASN A N 1
ATOM 620 C CA . ASN A 1 84 ? 8.576 2.496 -12.858 1.00 84.31 84 ASN A CA 1
ATOM 621 C C . ASN A 1 84 ? 8.084 3.391 -11.707 1.00 84.31 84 ASN A C 1
ATOM 623 O O . ASN A 1 84 ? 8.073 4.621 -11.843 1.00 84.31 84 ASN A O 1
ATOM 627 N N . PRO A 1 85 ? 7.707 2.810 -10.555 1.00 77.81 85 PRO A N 1
ATOM 628 C CA . PRO A 1 85 ? 7.145 3.569 -9.442 1.00 77.81 85 PRO A CA 1
ATOM 629 C C . PRO A 1 85 ? 8.156 4.530 -8.808 1.00 77.81 85 PRO A C 1
ATOM 631 O O . PRO A 1 85 ? 7.748 5.469 -8.132 1.00 77.81 85 PRO A O 1
ATOM 634 N N . VAL A 1 86 ? 9.464 4.367 -9.059 1.00 78.50 86 VAL A N 1
ATOM 635 C CA . VAL A 1 86 ? 10.493 5.300 -8.572 1.00 78.50 86 VAL A CA 1
ATOM 636 C C . VAL A 1 86 ? 10.218 6.720 -9.072 1.00 78.50 86 VAL A C 1
ATOM 638 O O . VAL A 1 86 ? 10.387 7.666 -8.309 1.00 78.50 86 VAL A O 1
ATOM 641 N N . CYS A 1 87 ? 9.724 6.878 -10.304 1.00 72.94 87 CYS A N 1
ATOM 642 C CA . CYS A 1 87 ? 9.389 8.181 -10.884 1.00 72.94 87 CYS A CA 1
ATOM 643 C C . CYS A 1 87 ? 8.184 8.867 -10.224 1.00 72.94 87 CYS A C 1
ATOM 645 O O . CYS A 1 87 ? 8.080 10.081 -10.322 1.00 72.94 87 CYS A O 1
ATOM 647 N N . LEU A 1 88 ? 7.300 8.134 -9.536 1.00 73.38 88 LEU A N 1
ATOM 648 C CA . LEU A 1 88 ? 6.171 8.727 -8.801 1.00 73.38 88 LEU A CA 1
ATOM 649 C C . LEU A 1 88 ? 6.601 9.383 -7.482 1.00 73.38 88 LEU A C 1
ATOM 651 O O . LEU A 1 88 ? 5.836 10.124 -6.872 1.00 73.38 88 LEU A O 1
ATOM 655 N N . VAL A 1 89 ? 7.813 9.075 -7.017 1.00 67.44 89 VAL A N 1
ATOM 656 C CA . VAL A 1 89 ? 8.348 9.530 -5.728 1.00 67.44 89 VAL A CA 1
ATOM 657 C C . VAL A 1 89 ? 9.380 10.658 -5.920 1.00 67.44 89 VAL A C 1
ATOM 659 O O . VAL A 1 89 ? 10.026 11.066 -4.948 1.00 67.44 89 VAL A O 1
ATOM 662 N N . TYR A 1 90 ? 9.566 11.163 -7.146 1.00 57.09 90 TYR A N 1
ATOM 663 C CA . TYR A 1 90 ? 10.480 12.264 -7.484 1.00 57.09 90 TYR A CA 1
ATOM 664 C C . TYR A 1 90 ? 9.753 13.485 -8.032 1.00 57.09 90 TYR A C 1
ATOM 666 O O . TYR A 1 90 ? 8.754 13.305 -8.755 1.00 57.09 90 TYR A O 1
#

Radius of gyration: 16.96 Å; Cα contacts (8 Å, |Δi|>4): 86; chains: 1; bounding box: 50×27×32 Å